Protein AF-A0A528IBE8-F1 (afdb_monomer_lite)

Foldseek 3Di:
DDKDKDKQADPVHRVFIKIFIWDWDFDWDDDPPDIDTPDIDIHGPDMDTDPCSVVPD

Structure (mmCIF, N/CA/C/O backbone):
data_AF-A0A528IBE8-F1
#
_entry.id   AF-A0A528IBE8-F1
#
loop_
_atom_site.group_PDB
_atom_site.id
_atom_site.type_symbol
_atom_site.label_atom_id
_atom_site.label_alt_id
_atom_site.label_comp_id
_atom_site.label_asym_id
_atom_site.label_entity_id
_atom_site.label_seq_id
_atom_site.pdbx_PDB_ins_code
_atom_site.Cartn_x
_atom_site.Cartn_y
_atom_site.Cartn_z
_atom_site.occupancy
_atom_site.B_iso_or_equiv
_atom_site.auth_seq_id
_atom_site.auth_comp_id
_atom_site.auth_asym_id
_atom_site.auth_atom_id
_atom_site.pdbx_PDB_model_num
ATOM 1 N N . ASP A 1 1 ? 4.186 -0.377 13.136 1.00 81.38 1 ASP A N 1
ATOM 2 C CA . ASP A 1 1 ? 4.942 -0.130 11.905 1.00 81.38 1 ASP A CA 1
ATOM 3 C C . ASP A 1 1 ? 5.355 -1.433 11.232 1.00 81.38 1 ASP A C 1
ATOM 5 O O . ASP A 1 1 ? 5.952 -2.278 11.894 1.00 81.38 1 ASP A O 1
ATOM 9 N N . VAL A 1 2 ? 4.990 -1.619 9.962 1.00 91.56 2 VAL A N 1
ATOM 10 C CA . VAL A 1 2 ? 5.273 -2.835 9.176 1.00 91.56 2 VAL A CA 1
ATOM 11 C C . VAL A 1 2 ? 5.711 -2.448 7.765 1.00 91.56 2 VAL A C 1
ATOM 13 O O . VAL A 1 2 ? 5.116 -1.564 7.153 1.00 91.56 2 VAL A O 1
ATOM 16 N N . LEU A 1 3 ? 6.720 -3.140 7.229 1.00 95.94 3 LEU A N 1
ATOM 17 C CA . LEU A 1 3 ? 7.140 -3.004 5.836 1.00 95.94 3 LEU A CA 1
ATOM 18 C C . LEU A 1 3 ? 6.440 -4.057 4.971 1.00 95.94 3 LEU A C 1
ATOM 20 O O . LEU A 1 3 ? 6.563 -5.253 5.228 1.00 95.94 3 LEU A O 1
ATOM 24 N N . VAL A 1 4 ? 5.744 -3.612 3.929 1.00 97.00 4 VAL A N 1
ATOM 25 C CA . VAL A 1 4 ? 5.036 -4.474 2.975 1.00 97.00 4 VAL A CA 1
ATOM 26 C C . VAL A 1 4 ? 5.558 -4.212 1.569 1.00 97.00 4 VAL A C 1
ATOM 28 O O . VAL A 1 4 ? 5.763 -3.062 1.180 1.00 97.00 4 VAL A O 1
ATOM 31 N N . GLU A 1 5 ? 5.758 -5.278 0.801 1.00 96.94 5 GLU A N 1
ATOM 32 C CA . GLU A 1 5 ? 6.060 -5.210 -0.628 1.00 96.94 5 GLU A CA 1
ATOM 33 C C . GLU A 1 5 ? 4.800 -5.504 -1.445 1.00 96.94 5 GLU A C 1
ATOM 35 O O . GLU A 1 5 ? 4.052 -6.430 -1.130 1.00 96.94 5 GLU A O 1
ATOM 40 N N . ALA A 1 6 ? 4.566 -4.709 -2.487 1.00 95.50 6 ALA A N 1
ATOM 41 C CA . ALA A 1 6 ? 3.439 -4.879 -3.392 1.00 95.50 6 ALA A CA 1
ATOM 42 C C . ALA A 1 6 ? 3.861 -4.622 -4.841 1.00 95.50 6 ALA A C 1
ATOM 44 O O . ALA A 1 6 ? 4.636 -3.702 -5.118 1.00 95.50 6 ALA A O 1
ATOM 45 N N . GLN A 1 7 ? 3.301 -5.409 -5.761 1.00 95.12 7 GLN A N 1
ATOM 46 C CA . GLN A 1 7 ? 3.518 -5.279 -7.198 1.00 95.12 7 GLN A CA 1
ATOM 47 C C . GLN A 1 7 ? 2.184 -5.134 -7.930 1.00 95.12 7 GLN A C 1
ATOM 49 O O . GLN A 1 7 ? 1.248 -5.893 -7.684 1.00 95.12 7 GLN A O 1
ATOM 54 N N . HIS A 1 8 ? 2.124 -4.183 -8.858 1.00 94.38 8 HIS A N 1
ATOM 55 C CA . HIS A 1 8 ? 1.050 -4.068 -9.833 1.00 94.38 8 HIS A CA 1
ATOM 56 C C . HIS A 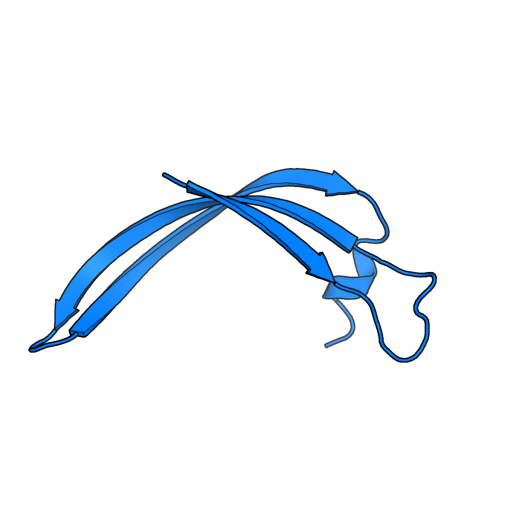1 8 ? 1.566 -4.460 -11.219 1.00 94.38 8 HIS A C 1
ATOM 58 O O . HIS A 1 8 ? 2.621 -3.987 -11.647 1.00 94.38 8 HIS A O 1
ATOM 64 N N . VAL A 1 9 ? 0.816 -5.320 -11.911 1.00 94.81 9 VAL A N 1
ATOM 65 C CA . VAL A 1 9 ? 1.119 -5.794 -13.268 1.00 94.81 9 VAL A CA 1
ATOM 66 C C . VAL A 1 9 ? -0.188 -5.817 -14.070 1.00 94.81 9 VAL A C 1
ATOM 68 O O . VAL A 1 9 ? -1.079 -6.603 -13.728 1.00 94.81 9 VAL A O 1
ATOM 71 N N . PRO A 1 10 ? -0.346 -4.977 -15.110 1.00 92.38 10 PRO 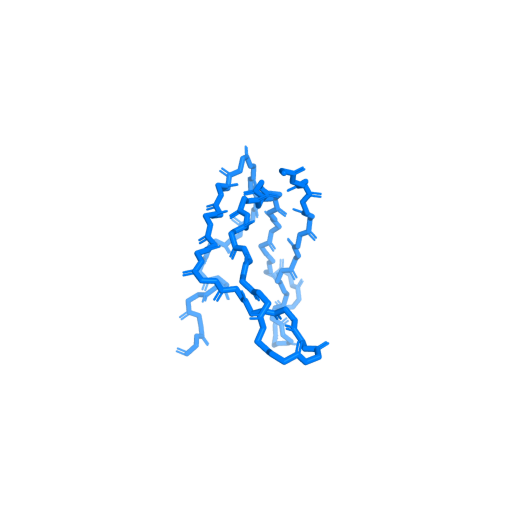A N 1
ATOM 72 C CA . PRO A 1 10 ? -1.509 -5.015 -15.983 1.00 92.38 10 PRO A CA 1
ATOM 73 C C . PRO A 1 10 ? -1.618 -6.361 -16.696 1.00 92.38 10 PRO A C 1
ATOM 75 O O . PRO A 1 10 ? -0.637 -6.915 -17.188 1.00 92.38 10 PRO A O 1
ATOM 78 N N . ARG A 1 11 ? -2.843 -6.883 -16.808 1.00 91.19 11 ARG A N 1
ATOM 79 C CA . ARG A 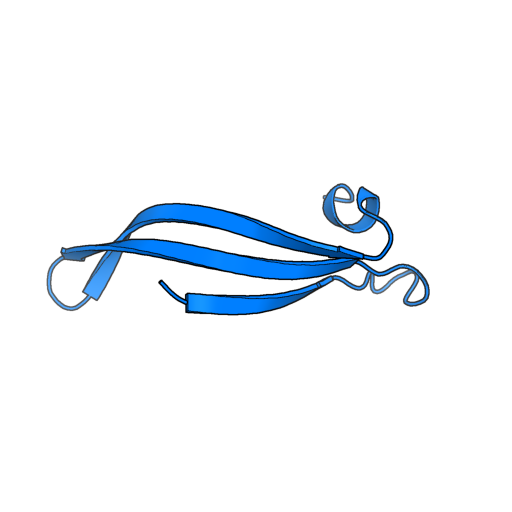1 11 ? -3.086 -8.130 -17.554 1.00 91.19 11 ARG A CA 1
ATOM 80 C C . ARG A 1 11 ? -2.893 -7.968 -19.064 1.00 91.19 11 ARG A C 1
ATOM 82 O O . ARG A 1 11 ? -2.554 -8.942 -19.724 1.00 91.19 11 ARG A O 1
ATOM 89 N N . SER A 1 12 ? -3.153 -6.776 -19.601 1.00 92.19 12 SER A N 1
ATOM 90 C CA . SER A 1 12 ? -3.051 -6.455 -21.032 1.00 92.19 12 SER A CA 1
ATOM 91 C C . SER A 1 12 ? -1.607 -6.346 -21.520 1.00 92.19 12 SER A C 1
ATOM 93 O O . SER A 1 12 ? -1.334 -6.677 -22.670 1.00 92.19 12 SER A O 1
ATOM 95 N N . ASP A 1 13 ? -0.698 -5.905 -20.650 1.00 92.25 13 ASP A N 1
ATOM 96 C CA . ASP A 1 13 ? 0.727 -5.764 -20.935 1.00 92.25 13 ASP A CA 1
ATOM 97 C C . ASP A 1 13 ? 1.563 -6.084 -19.681 1.00 92.25 13 ASP A C 1
ATOM 99 O O . ASP A 1 13 ? 1.851 -5.191 -18.879 1.00 92.25 13 ASP A O 1
ATOM 103 N N . PRO A 1 14 ? 1.985 -7.351 -19.509 1.00 91.12 14 PRO A N 1
ATOM 104 C CA . PRO A 1 14 ? 2.803 -7.770 -18.372 1.00 91.12 14 PRO A CA 1
ATOM 105 C C . PRO A 1 14 ? 4.235 -7.215 -18.373 1.00 91.12 14 PRO A C 1
ATOM 107 O O . PRO A 1 14 ? 4.963 -7.431 -17.403 1.00 91.12 14 PRO A O 1
ATOM 110 N N . SER A 1 15 ? 4.677 -6.552 -19.451 1.00 92.31 15 SER A N 1
ATOM 111 C CA . SER A 1 15 ? 6.007 -5.929 -19.492 1.00 92.31 15 SER A CA 1
ATOM 112 C C . SER A 1 15 ? 6.055 -4.651 -18.651 1.00 92.31 15 SER A C 1
ATOM 114 O O . SER A 1 15 ? 7.081 -4.336 -18.036 1.00 92.31 15 SER A O 1
ATOM 116 N N . ARG A 1 16 ? 4.917 -3.957 -18.547 1.00 94.56 16 ARG A N 1
ATOM 117 C CA . ARG A 1 16 ? 4.736 -2.805 -17.668 1.00 94.56 16 ARG A CA 1
ATOM 118 C C . ARG A 1 16 ? 4.421 -3.287 -16.261 1.00 94.56 16 ARG A C 1
ATOM 120 O O . ARG A 1 16 ? 3.568 -4.139 -16.042 1.00 94.56 16 ARG A O 1
ATOM 127 N N . HIS A 1 17 ? 5.135 -2.748 -15.285 1.00 94.38 17 HIS A N 1
ATOM 128 C CA . HIS A 1 17 ? 4.929 -3.098 -13.889 1.00 94.38 17 HIS A CA 1
ATOM 129 C C . HIS A 1 17 ? 5.310 -1.939 -12.981 1.00 94.38 17 HIS A C 1
ATOM 131 O O . HIS A 1 17 ? 6.121 -1.084 -13.340 1.00 94.38 17 HIS A O 1
ATOM 137 N N . TYR A 1 18 ? 4.744 -1.958 -11.781 1.00 96.06 18 TYR A N 1
ATOM 138 C CA . TYR A 1 18 ? 5.090 -1.051 -10.701 1.00 96.06 18 TYR A CA 1
ATOM 139 C C . TYR A 1 18 ? 5.340 -1.860 -9.434 1.00 96.06 18 TYR A C 1
ATOM 141 O O . TYR A 1 18 ? 4.469 -2.615 -9.000 1.00 96.06 18 TYR A O 1
ATOM 149 N N . LEU A 1 19 ? 6.527 -1.718 -8.849 1.00 96.69 19 LEU A N 1
ATOM 150 C CA . LEU A 1 19 ? 6.902 -2.383 -7.604 1.00 96.69 19 LEU A CA 1
ATOM 151 C C . LEU A 1 19 ? 7.167 -1.327 -6.535 1.00 96.69 19 LEU A C 1
ATOM 153 O O . LEU A 1 19 ? 7.838 -0.326 -6.789 1.00 96.69 19 LEU A O 1
ATOM 157 N N . MET A 1 20 ? 6.663 -1.565 -5.330 1.00 96.62 20 MET A N 1
ATOM 158 C CA . MET A 1 20 ? 6.805 -0.654 -4.202 1.00 96.62 20 MET A CA 1
ATOM 159 C C . MET A 1 20 ? 7.024 -1.398 -2.893 1.00 96.62 20 MET A C 1
ATOM 161 O O . MET A 1 20 ? 6.489 -2.485 -2.676 1.00 96.62 20 MET A O 1
ATOM 165 N N . LYS A 1 21 ? 7.769 -0.754 -1.993 1.00 97.62 21 LYS A N 1
ATOM 166 C CA . LYS A 1 21 ? 7.806 -1.094 -0.574 1.00 97.62 21 LYS A CA 1
ATOM 167 C C . LYS A 1 21 ? 7.223 0.068 0.210 1.00 97.62 21 LYS A C 1
ATOM 169 O O . LYS A 1 21 ? 7.651 1.212 0.052 1.00 97.62 21 LYS A O 1
ATOM 174 N N . ASN A 1 22 ? 6.259 -0.243 1.057 1.00 96.50 22 ASN A N 1
ATOM 175 C CA . ASN A 1 22 ? 5.540 0.736 1.846 1.00 96.50 22 ASN A CA 1
ATOM 176 C C . ASN A 1 22 ? 5.691 0.411 3.323 1.00 96.50 22 ASN A C 1
ATOM 178 O O . ASN A 1 22 ? 5.606 -0.750 3.732 1.00 96.50 22 ASN A O 1
ATOM 182 N N . ARG A 1 23 ? 5.890 1.456 4.109 1.00 97.31 23 ARG A N 1
ATOM 183 C CA . ARG A 1 23 ? 5.830 1.418 5.557 1.00 97.31 23 ARG A CA 1
ATOM 184 C C . ARG A 1 23 ? 4.404 1.792 5.972 1.00 97.31 23 ARG A C 1
ATOM 186 O O . ARG A 1 23 ? 3.930 2.866 5.611 1.00 97.31 23 ARG A O 1
ATOM 193 N N . TYR A 1 24 ? 3.718 0.885 6.662 1.00 96.94 24 TYR A N 1
ATOM 194 C CA . TYR A 1 24 ? 2.344 1.075 7.126 1.00 96.94 24 TYR A CA 1
ATOM 195 C C . TYR A 1 24 ? 2.316 1.365 8.623 1.00 96.94 24 TYR A C 1
ATOM 197 O O . TYR A 1 24 ? 2.778 0.556 9.441 1.00 96.94 24 TYR A O 1
ATOM 205 N N . ASP A 1 25 ? 1.682 2.480 8.966 1.00 97.44 25 ASP A N 1
ATOM 206 C CA . ASP A 1 25 ? 1.290 2.813 10.327 1.00 97.44 25 ASP A CA 1
ATOM 207 C C . ASP A 1 25 ? -0.237 2.880 10.418 1.00 97.44 25 ASP A C 1
ATOM 209 O O . ASP A 1 25 ? -0.890 3.632 9.692 1.00 97.44 25 ASP A O 1
ATOM 213 N N . VAL A 1 26 ? -0.812 2.029 11.267 1.00 96.56 26 VAL A N 1
ATOM 214 C CA . VAL A 1 26 ? -2.255 1.783 11.311 1.00 96.56 26 VAL A CA 1
ATOM 215 C C . VAL A 1 26 ? -2.764 2.015 12.723 1.00 96.56 26 VAL A C 1
ATOM 217 O O . VAL A 1 26 ? -2.337 1.349 13.666 1.00 96.56 26 VAL A O 1
ATOM 220 N N . GLU A 1 27 ? -3.731 2.913 12.851 1.00 97.81 27 GLU A N 1
ATOM 221 C CA . GLU A 1 27 ? -4.499 3.106 14.074 1.00 97.81 27 GLU A CA 1
ATOM 222 C C . GLU A 1 27 ? -5.785 2.284 13.987 1.00 97.81 27 GLU A C 1
ATOM 224 O O . GLU A 1 27 ? -6.549 2.392 13.020 1.00 97.81 27 GLU A O 1
ATOM 229 N N . LEU A 1 28 ? -6.013 1.448 15.000 1.00 97.56 28 LEU A N 1
ATOM 230 C CA . LEU A 1 28 ? -7.156 0.548 15.081 1.00 97.56 28 LEU A CA 1
ATOM 231 C C . LEU A 1 28 ? -8.018 0.883 16.298 1.00 97.56 28 LEU A C 1
ATOM 233 O O . LEU A 1 28 ? -7.497 1.116 17.389 1.00 97.56 28 LEU A O 1
ATOM 237 N N . ILE A 1 29 ? -9.337 0.795 16.136 1.00 98.19 29 ILE A N 1
ATOM 238 C CA . ILE A 1 29 ? -10.285 0.760 17.255 1.00 98.19 29 ILE A CA 1
ATOM 239 C C . ILE A 1 29 ? -11.004 -0.584 17.295 1.00 98.19 29 ILE A C 1
ATOM 241 O O . ILE A 1 29 ? -11.250 -1.211 16.260 1.00 98.19 29 ILE A O 1
ATOM 245 N N . ARG A 1 30 ? -11.365 -1.027 18.500 1.00 97.94 30 ARG A N 1
ATOM 246 C CA . ARG A 1 30 ? -12.214 -2.204 18.689 1.00 97.94 30 ARG A CA 1
ATOM 247 C C . ARG A 1 30 ? -13.673 -1.807 18.435 1.00 97.94 30 ARG A C 1
ATOM 249 O O . ARG A 1 30 ? -14.186 -0.925 19.119 1.00 97.94 30 ARG A O 1
ATOM 256 N N . ALA A 1 31 ? -14.339 -2.460 17.486 1.00 97.62 31 ALA A N 1
ATOM 257 C CA . ALA A 1 31 ? -15.760 -2.279 17.187 1.00 97.62 31 ALA A CA 1
ATOM 258 C C . ALA A 1 31 ? -16.488 -3.621 17.362 1.00 97.62 31 ALA A C 1
ATOM 260 O O . ALA A 1 31 ? -16.531 -4.447 16.451 1.00 97.62 31 ALA A O 1
ATOM 261 N N . GLY A 1 32 ? -17.006 -3.868 18.569 1.00 96.69 32 GLY A N 1
ATOM 262 C CA . GLY A 1 32 ? -17.510 -5.189 18.952 1.00 96.69 32 GLY A CA 1
ATOM 263 C C . GLY A 1 32 ? -16.404 -6.244 18.854 1.00 96.69 32 GLY A C 1
ATOM 264 O O . GLY A 1 32 ? -15.343 -6.112 19.471 1.00 96.69 32 GLY A O 1
ATOM 265 N N . ASP A 1 33 ? -16.625 -7.263 18.028 1.00 97.56 33 ASP A N 1
ATOM 266 C CA . ASP A 1 33 ? -15.684 -8.374 17.864 1.00 97.56 33 ASP A CA 1
ATOM 267 C C . ASP A 1 33 ? -14.605 -8.138 16.800 1.00 97.56 33 ASP A C 1
ATOM 269 O O . ASP A 1 33 ? -13.671 -8.933 16.705 1.00 97.56 33 ASP A O 1
ATOM 273 N N . VAL A 1 34 ? -14.673 -7.035 16.048 1.00 98.06 34 VAL A N 1
ATOM 274 C CA . VAL A 1 34 ? -13.716 -6.724 14.977 1.00 98.06 34 VAL A CA 1
ATOM 275 C C . VAL A 1 34 ? -12.819 -5.534 15.323 1.00 98.06 34 VAL A C 1
ATOM 277 O O . VAL A 1 34 ? -13.142 -4.703 16.174 1.00 98.06 34 VAL A O 1
ATOM 280 N N . TRP A 1 35 ? -11.676 -5.447 14.644 1.00 98.12 35 TRP A N 1
ATOM 281 C CA . TRP A 1 35 ? -10.833 -4.253 14.627 1.00 98.12 35 TRP A CA 1
ATOM 282 C C . TRP A 1 35 ? -11.110 -3.456 13.358 1.00 98.12 35 TRP A C 1
ATOM 284 O O . TRP A 1 35 ? -11.147 -4.023 12.267 1.00 98.12 35 TRP A O 1
ATOM 294 N N . VAL A 1 36 ? -11.290 -2.147 13.502 1.00 97.88 36 VAL A N 1
ATOM 295 C CA . VAL A 1 36 ? -11.526 -1.230 12.385 1.00 97.88 36 VAL A CA 1
ATOM 296 C C . VAL A 1 36 ? -10.371 -0.249 12.302 1.00 97.88 36 VAL A C 1
ATOM 298 O O . VAL A 1 36 ? -9.956 0.312 13.314 1.00 97.88 36 VAL A O 1
ATOM 301 N N . ILE A 1 37 ? -9.870 -0.040 11.087 1.00 97.88 37 ILE A N 1
ATOM 302 C CA . ILE A 1 37 ? -8.861 0.974 10.788 1.00 97.88 37 ILE A CA 1
ATOM 303 C C . ILE A 1 37 ? -9.515 2.353 10.850 1.00 97.88 37 ILE A C 1
ATOM 305 O O . ILE A 1 37 ? -10.427 2.637 10.077 1.00 97.88 37 ILE A O 1
ATOM 309 N N . THR A 1 38 ? -9.032 3.218 11.740 1.00 98.00 38 THR A N 1
ATOM 310 C CA . THR A 1 38 ? -9.452 4.629 11.813 1.00 98.00 38 THR A CA 1
ATOM 311 C C . THR A 1 38 ? -8.479 5.559 11.112 1.00 98.00 38 THR A C 1
ATOM 313 O O . THR A 1 38 ? -8.889 6.596 10.591 1.00 98.00 38 THR A O 1
ATOM 316 N N . ARG A 1 39 ? -7.196 5.189 11.070 1.00 97.94 39 ARG A N 1
ATOM 317 C CA . ARG A 1 39 ? -6.171 5.877 10.286 1.00 97.94 39 ARG A CA 1
ATOM 318 C C . ARG A 1 39 ? -5.195 4.864 9.713 1.00 97.94 39 ARG A C 1
ATOM 320 O O . ARG A 1 39 ? -4.797 3.925 10.393 1.00 97.94 39 ARG A O 1
ATOM 327 N N . ASN A 1 40 ? -4.812 5.088 8.464 1.00 96.94 40 ASN A N 1
ATOM 328 C CA . ASN A 1 40 ? -3.756 4.350 7.797 1.00 96.94 40 ASN A CA 1
ATOM 329 C C . ASN A 1 40 ? -2.820 5.348 7.117 1.00 96.94 40 ASN A C 1
ATOM 331 O O . ASN A 1 40 ? -3.231 6.022 6.170 1.00 96.94 40 ASN A O 1
ATOM 335 N N . THR A 1 41 ? -1.591 5.441 7.607 1.00 97.31 41 THR A N 1
ATOM 336 C CA . THR A 1 41 ? -0.516 6.207 6.977 1.00 97.31 41 THR A CA 1
ATOM 337 C C . THR A 1 41 ? 0.357 5.239 6.196 1.00 97.31 41 THR A C 1
ATOM 339 O O . THR A 1 41 ? 0.817 4.230 6.733 1.00 97.31 41 THR A O 1
ATOM 342 N N . VAL A 1 42 ? 0.567 5.540 4.915 1.00 96.25 42 VAL A N 1
ATOM 343 C CA . VAL A 1 42 ? 1.346 4.699 4.005 1.00 96.25 42 VAL A CA 1
ATOM 344 C C . VAL A 1 42 ? 2.487 5.524 3.438 1.00 96.25 42 VAL A C 1
ATOM 346 O O . VAL A 1 42 ? 2.282 6.339 2.539 1.00 96.25 42 VAL A O 1
ATOM 349 N N . ASP A 1 43 ? 3.691 5.279 3.938 1.00 96.94 43 ASP A N 1
ATOM 350 C CA . ASP A 1 43 ? 4.895 5.919 3.424 1.00 96.94 43 ASP A CA 1
ATOM 351 C C . ASP A 1 43 ? 5.536 5.015 2.373 1.00 96.94 43 ASP A C 1
ATOM 353 O O . ASP A 1 43 ? 6.011 3.914 2.677 1.00 96.94 43 ASP A O 1
ATOM 357 N N . ASN A 1 44 ? 5.573 5.471 1.120 1.00 94.94 44 ASN A N 1
ATOM 358 C CA . ASN A 1 44 ? 6.346 4.785 0.093 1.00 94.94 44 ASN A CA 1
ATOM 359 C C . ASN A 1 44 ? 7.837 5.040 0.333 1.00 94.94 44 ASN A C 1
ATOM 361 O O . ASN A 1 44 ? 8.346 6.124 0.058 1.00 94.94 44 ASN A O 1
ATOM 365 N N . VAL A 1 45 ? 8.533 4.033 0.857 1.00 97.25 45 VAL A N 1
ATOM 366 C CA . VAL A 1 45 ? 9.962 4.140 1.188 1.00 97.25 45 VAL A CA 1
ATOM 367 C C . VAL A 1 45 ? 10.856 3.764 0.010 1.00 97.25 45 VAL A C 1
ATOM 369 O O . VAL A 1 45 ? 12.028 4.131 -0.024 1.00 97.25 45 VAL A O 1
ATOM 372 N N . TRP A 1 46 ? 10.313 3.023 -0.959 1.00 97.38 46 TRP A N 1
ATOM 373 C CA . TRP A 1 46 ? 11.004 2.654 -2.186 1.00 97.38 46 TRP A CA 1
ATOM 374 C C . TRP A 1 46 ? 10.009 2.276 -3.287 1.00 97.38 46 TRP A C 1
ATOM 376 O O . TRP A 1 46 ? 8.952 1.694 -3.016 1.00 97.38 46 TRP A O 1
ATOM 386 N N . ARG A 1 47 ? 10.375 2.554 -4.541 1.00 95.88 47 ARG A N 1
ATOM 387 C CA . ARG A 1 47 ? 9.612 2.155 -5.729 1.00 95.88 47 ARG A CA 1
ATOM 388 C C . ARG A 1 47 ? 10.486 2.029 -6.975 1.00 95.88 47 ARG A C 1
ATOM 390 O O . ARG A 1 47 ? 11.520 2.688 -7.072 1.00 95.88 47 ARG A O 1
ATOM 397 N N . THR A 1 48 ? 10.019 1.246 -7.944 1.00 96.69 48 THR A N 1
ATOM 398 C CA . THR A 1 48 ? 10.562 1.172 -9.309 1.00 96.69 48 THR A CA 1
ATOM 399 C C . THR A 1 48 ? 9.465 0.827 -10.325 1.00 96.69 48 THR A C 1
ATOM 401 O O . THR A 1 48 ? 8.375 0.389 -9.947 1.00 96.69 48 THR A O 1
ATOM 404 N N . GLY A 1 49 ? 9.764 0.994 -11.613 1.00 94.81 49 GLY A N 1
ATOM 405 C CA . GLY A 1 49 ? 8.846 0.716 -12.716 1.00 94.81 49 GLY A CA 1
ATOM 406 C C . GLY A 1 49 ? 8.021 1.928 -13.151 1.00 94.81 49 GLY A C 1
ATOM 407 O O . GLY A 1 49 ? 8.374 3.077 -12.884 1.00 94.81 49 GLY A O 1
ATOM 408 N N . ASP A 1 50 ? 6.927 1.659 -13.856 1.00 94.06 50 ASP A N 1
ATOM 409 C CA . ASP A 1 50 ? 6.067 2.668 -14.471 1.00 94.06 50 ASP A CA 1
ATOM 410 C C . ASP A 1 50 ? 4.935 3.069 -13.517 1.00 94.06 50 ASP A C 1
ATOM 412 O O . ASP A 1 50 ? 4.046 2.278 -13.219 1.00 94.06 50 ASP A O 1
ATOM 416 N N . LEU A 1 51 ? 4.950 4.317 -13.041 1.00 90.81 51 LEU A N 1
ATOM 417 C CA . LEU A 1 51 ? 3.929 4.823 -12.119 1.00 90.81 51 LEU A CA 1
ATOM 418 C C . LEU A 1 51 ? 2.534 4.891 -12.757 1.00 90.81 51 LEU A C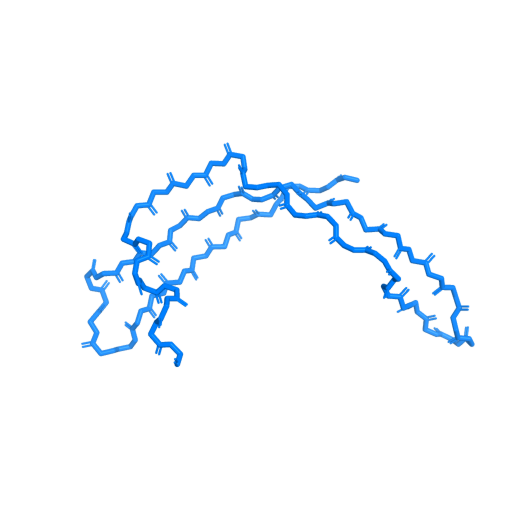 1
ATOM 420 O O . LEU A 1 51 ? 1.535 4.793 -12.045 1.00 90.81 51 LEU A O 1
ATOM 424 N N . THR A 1 52 ? 2.457 5.052 -14.081 1.00 91.94 52 THR A N 1
ATOM 425 C CA . THR A 1 52 ? 1.179 5.194 -14.794 1.00 91.94 52 THR A CA 1
ATOM 426 C C . THR A 1 52 ? 0.345 3.915 -14.748 1.00 91.94 52 THR A C 1
ATOM 428 O O . THR A 1 52 ? -0.876 3.984 -14.848 1.00 91.94 52 THR A O 1
ATOM 431 N N . VAL A 1 53 ? 0.979 2.772 -14.463 1.00 90.75 53 VAL A N 1
ATOM 432 C CA . VAL A 1 53 ? 0.323 1.485 -14.195 1.00 90.75 53 VAL A CA 1
ATOM 433 C C . VAL A 1 53 ? -0.720 1.589 -13.073 1.00 90.75 53 VAL A C 1
ATOM 435 O O . VAL A 1 53 ? -1.723 0.888 -13.106 1.00 90.75 53 VAL A O 1
ATOM 438 N N . LEU A 1 54 ? -0.524 2.474 -12.087 1.00 85.56 54 LEU A N 1
ATOM 439 C CA . LEU A 1 54 ? -1.507 2.689 -11.017 1.00 85.56 54 LEU A CA 1
ATOM 440 C C . LEU A 1 54 ? -2.671 3.608 -11.414 1.00 85.56 54 LEU A C 1
ATOM 442 O O . LEU A 1 54 ? -3.695 3.599 -10.738 1.00 85.56 54 LEU A O 1
ATOM 446 N N . SER A 1 55 ? -2.512 4.426 -12.457 1.00 80.50 55 SER A N 1
ATOM 447 C CA . SER A 1 55 ? -3.514 5.414 -12.880 1.00 80.50 55 SER A CA 1
ATOM 448 C C . SER A 1 55 ? -4.500 4.903 -13.932 1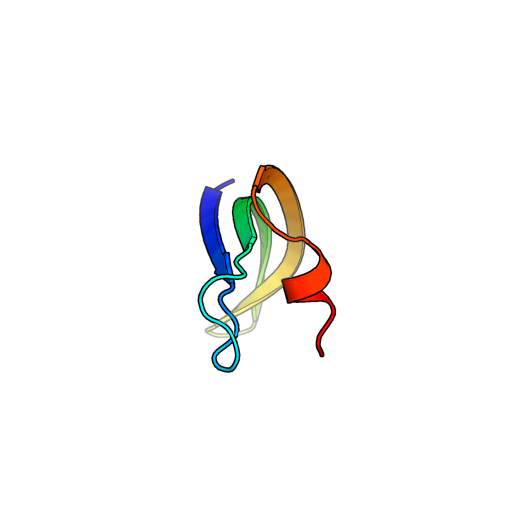.00 80.50 55 SER A C 1
ATOM 450 O O . SER A 1 55 ? -5.385 5.652 -14.323 1.00 80.50 55 SER A O 1
ATOM 452 N N . GLU A 1 56 ? -4.379 3.654 -14.388 1.00 64.25 56 GLU A N 1
ATOM 453 C CA . GLU A 1 56 ? -5.261 3.051 -15.407 1.00 64.25 56 GLU A CA 1
ATOM 454 C C . GLU A 1 56 ? -6.628 2.583 -14.857 1.00 64.25 56 GLU A C 1
ATOM 456 O O . GLU A 1 56 ? -7.217 1.641 -15.385 1.00 64.25 56 GLU A O 1
ATOM 461 N N . ILE A 1 57 ? -7.130 3.223 -13.792 1.00 51.97 57 ILE A N 1
ATOM 462 C CA . ILE A 1 57 ? -8.452 2.944 -13.199 1.00 51.97 57 ILE A CA 1
ATOM 463 C C . ILE A 1 57 ? -9.541 3.720 -13.939 1.00 51.97 57 ILE A C 1
ATOM 465 O O . ILE A 1 57 ? -9.367 4.947 -14.115 1.00 51.97 57 ILE A O 1
#

pLDDT: mean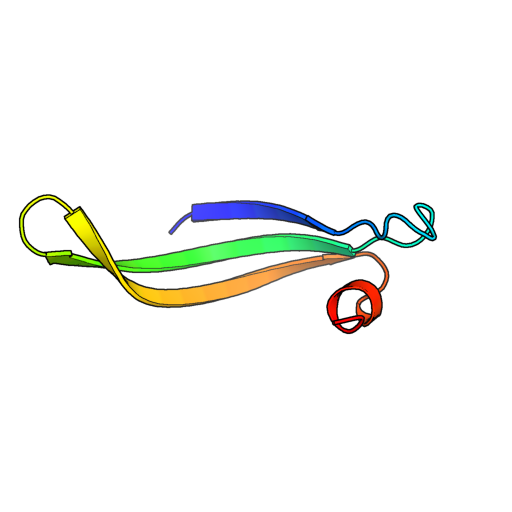 93.69, std 7.81, range [51.97, 98.19]

Secondary structure (DSSP, 8-state):
-EEEEEEE--SS-TT--EEEEEEEEEEEEEETTEEEEEEEEEEEEEEEE-GGGGS--

Sequence (57 aa):
DVLVEAQHVPRSDPSRHYLMKNRYDVELIRAGDVWVITRNTVDNVWRTGDLTVLSEI

Radius of gyration: 14.92 Å; chains: 1; bounding box: 28×15×40 Å